Protein AF-A0A9J5XG45-F1 (afdb_monomer_lite)

Secondary structure (DSSP, 8-state):
---TTTTSSTTHHHHHHHHHHHHHHHHHHHHIIIIIHHHHHHHHHHHHHHTT----PPPPPP---PPPTT---TT-----HHHHHIIIIIIHHHHHHHHHHHHHHHHHHHHHHHHHHHT-

Structure (mmCIF, N/CA/C/O backbone):
data_AF-A0A9J5XG45-F1
#
_entry.id   AF-A0A9J5XG45-F1
#
loop_
_atom_site.group_PD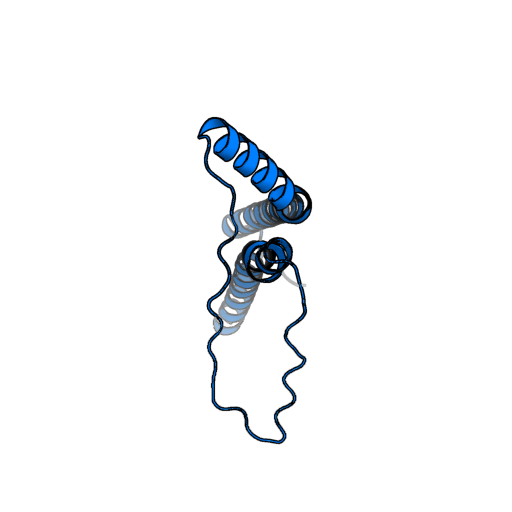B
_atom_site.id
_atom_site.type_symbol
_atom_site.label_atom_id
_atom_site.label_alt_id
_atom_site.label_comp_id
_atom_site.label_asym_id
_atom_site.label_entity_id
_atom_site.label_seq_id
_atom_site.pdbx_PDB_ins_code
_atom_site.Cartn_x
_atom_site.Cartn_y
_atom_site.Cartn_z
_atom_site.occupancy
_atom_site.B_iso_or_equiv
_atom_site.auth_seq_id
_atom_site.auth_comp_id
_atom_site.auth_asym_id
_atom_site.auth_atom_id
_atom_site.pdbx_PDB_model_num
ATOM 1 N N . MET A 1 1 ? 34.060 -21.336 -34.686 1.00 35.09 1 MET A N 1
ATOM 2 C CA . MET A 1 1 ? 34.437 -20.145 -33.897 1.00 35.09 1 MET A CA 1
ATOM 3 C C . MET A 1 1 ? 33.219 -19.247 -33.812 1.00 35.09 1 MET A C 1
ATOM 5 O O . MET A 1 1 ? 32.816 -18.783 -34.871 1.00 35.09 1 MET A O 1
ATOM 9 N N . PRO A 1 2 ? 32.569 -19.058 -32.653 1.00 40.59 2 PRO A N 1
ATOM 10 C CA . PRO A 1 2 ? 31.400 -18.197 -32.602 1.00 40.59 2 PRO A CA 1
ATOM 11 C C . PRO A 1 2 ? 31.782 -16.789 -32.133 1.00 40.59 2 PRO A C 1
ATOM 13 O O . PRO A 1 2 ? 32.209 -16.571 -31.004 1.00 40.59 2 PRO A O 1
ATOM 16 N N . THR A 1 3 ? 31.676 -15.871 -33.092 1.00 43.12 3 THR A N 1
ATOM 17 C CA . THR A 1 3 ? 31.198 -14.484 -32.994 1.00 43.12 3 THR A CA 1
ATOM 18 C C . THR A 1 3 ? 30.906 -13.949 -31.585 1.00 43.12 3 THR A C 1
ATOM 20 O O . THR A 1 3 ? 29.771 -13.917 -31.120 1.00 43.12 3 THR A O 1
ATOM 23 N N . SER A 1 4 ? 31.933 -13.375 -30.962 1.00 43.88 4 SER A N 1
ATOM 24 C CA . SER A 1 4 ? 31.854 -12.527 -29.765 1.00 43.88 4 SER A CA 1
ATOM 25 C C . SER A 1 4 ? 31.300 -11.114 -30.038 1.00 43.88 4 SER A C 1
ATOM 27 O O . SER A 1 4 ? 31.418 -10.233 -29.188 1.00 43.88 4 SER A O 1
ATOM 29 N N . CYS A 1 5 ? 30.694 -10.870 -31.207 1.00 44.41 5 CYS A N 1
ATOM 30 C CA . CYS A 1 5 ? 30.419 -9.518 -31.705 1.00 44.41 5 CYS A CA 1
ATOM 31 C C . CYS A 1 5 ? 28.993 -8.991 -31.510 1.00 44.41 5 CYS A C 1
ATOM 33 O O . CYS A 1 5 ? 28.742 -7.827 -31.819 1.00 44.41 5 CYS A O 1
ATOM 35 N N . LEU A 1 6 ? 28.056 -9.782 -30.977 1.00 46.75 6 LEU A N 1
ATOM 36 C CA . LEU A 1 6 ? 26.636 -9.395 -30.979 1.00 46.75 6 LEU A CA 1
ATOM 37 C C . LEU A 1 6 ? 26.304 -8.204 -30.052 1.00 46.75 6 LEU A C 1
ATOM 39 O O . LEU A 1 6 ? 25.276 -7.556 -30.225 1.00 46.75 6 LEU A O 1
ATOM 43 N N . TRP A 1 7 ? 27.205 -7.845 -29.132 1.00 48.75 7 TRP A N 1
ATOM 44 C CA . TRP A 1 7 ? 26.975 -6.794 -28.132 1.00 48.75 7 TRP A CA 1
ATOM 45 C C . TRP A 1 7 ? 27.956 -5.608 -28.186 1.00 48.75 7 TRP A C 1
ATOM 47 O O . TRP A 1 7 ? 27.875 -4.721 -27.341 1.00 48.75 7 TRP A O 1
ATOM 57 N N . GLN A 1 8 ? 28.846 -5.520 -29.185 1.00 47.62 8 GLN A N 1
ATOM 58 C CA . GLN A 1 8 ? 29.753 -4.360 -29.329 1.00 47.62 8 GLN A CA 1
ATOM 59 C C . GLN A 1 8 ? 29.116 -3.132 -30.014 1.00 47.62 8 GLN A C 1
ATOM 61 O O . GLN A 1 8 ? 29.755 -2.089 -30.136 1.00 47.62 8 GLN A O 1
ATOM 66 N N . GLY A 1 9 ? 27.854 -3.215 -30.446 1.00 60.16 9 GLY A N 1
ATOM 67 C CA . GLY A 1 9 ? 27.130 -2.083 -31.030 1.00 60.16 9 GLY A CA 1
ATOM 68 C C . GLY A 1 9 ? 26.522 -1.124 -29.989 1.00 60.16 9 GLY A C 1
ATOM 69 O O . GLY A 1 9 ? 26.356 -1.482 -28.821 1.00 60.16 9 GLY A O 1
ATOM 70 N N . PRO A 1 10 ? 26.060 0.074 -30.400 1.00 57.28 10 PRO A N 1
ATOM 71 C CA . PRO A 1 10 ? 25.397 1.049 -29.520 1.00 57.28 10 PRO A CA 1
ATOM 72 C C . PRO A 1 10 ? 24.102 0.536 -28.859 1.00 57.28 10 PRO A C 1
ATOM 74 O O . PRO A 1 10 ? 23.547 1.202 -27.986 1.00 57.28 10 PRO A O 1
ATOM 77 N N . GLN A 1 11 ? 23.587 -0.626 -29.273 1.00 54.75 11 GLN A N 1
ATOM 78 C CA . GLN A 1 11 ? 22.497 -1.330 -28.592 1.00 54.75 11 GLN A CA 1
ATOM 79 C C . GLN A 1 11 ? 23.000 -2.191 -27.420 1.00 54.75 11 GLN A C 1
ATOM 81 O O . GLN A 1 11 ? 22.387 -2.154 -26.362 1.00 54.75 11 GLN A O 1
ATOM 86 N N . GLY A 1 12 ? 24.156 -2.858 -27.530 1.00 59.09 12 GLY A N 1
ATOM 87 C CA . GLY A 1 12 ? 24.740 -3.624 -26.420 1.00 59.09 12 GLY A CA 1
ATOM 88 C C . GLY A 1 12 ? 25.272 -2.745 -25.290 1.00 59.09 12 GLY A C 1
ATOM 89 O O . GLY A 1 12 ? 25.040 -3.040 -24.123 1.00 59.09 12 GLY A O 1
ATOM 90 N N . ALA A 1 13 ? 25.837 -1.579 -25.614 1.00 61.44 13 ALA A N 1
ATOM 91 C CA . ALA A 1 13 ? 26.175 -0.565 -24.609 1.00 61.44 13 ALA A CA 1
ATOM 92 C C . ALA A 1 13 ? 24.936 0.078 -23.946 1.00 61.44 13 ALA A C 1
ATOM 94 O O . ALA A 1 13 ? 25.038 0.625 -22.847 1.00 61.44 13 ALA A O 1
ATOM 95 N N . ARG A 1 14 ? 23.765 0.042 -24.603 1.00 58.22 14 ARG A N 1
ATOM 96 C CA . ARG A 1 14 ? 22.484 0.440 -23.999 1.00 58.22 14 ARG A CA 1
ATOM 97 C C . ARG A 1 14 ? 21.949 -0.662 -23.091 1.00 58.22 14 ARG A C 1
ATOM 99 O O . ARG A 1 14 ? 21.621 -0.353 -21.957 1.00 58.22 14 ARG A O 1
ATOM 106 N N . MET A 1 15 ? 21.954 -1.920 -23.530 1.00 59.78 15 MET A N 1
ATOM 107 C CA . MET A 1 15 ? 21.511 -3.051 -22.707 1.00 59.78 15 MET A CA 1
ATOM 108 C C . MET A 1 15 ? 22.378 -3.248 -21.460 1.00 59.78 15 MET A C 1
ATOM 110 O O . MET A 1 15 ? 21.829 -3.416 -20.383 1.00 59.78 15 MET A O 1
ATOM 114 N N . ALA A 1 16 ? 23.705 -3.106 -21.553 1.00 63.12 16 ALA A N 1
ATOM 115 C CA . ALA A 1 16 ? 24.584 -3.145 -20.379 1.00 63.12 16 ALA A CA 1
ATOM 116 C C . ALA A 1 16 ? 24.280 -2.011 -19.381 1.00 63.12 16 ALA A C 1
ATOM 118 O O . ALA A 1 16 ? 24.285 -2.216 -18.172 1.00 63.12 16 ALA A O 1
ATOM 119 N N . ARG A 1 17 ? 23.958 -0.812 -19.881 1.00 61.25 17 ARG A N 1
ATOM 120 C CA . ARG A 1 17 ? 23.571 0.335 -19.046 1.00 61.25 17 ARG A CA 1
ATOM 121 C C . ARG A 1 17 ? 22.208 0.130 -18.388 1.00 61.25 17 ARG A C 1
ATOM 123 O O . ARG A 1 17 ? 22.009 0.557 -17.259 1.00 61.25 17 ARG A O 1
ATOM 130 N N . VAL A 1 18 ? 21.288 -0.522 -19.093 1.00 64.06 18 VAL A N 1
ATOM 131 C CA . VAL A 1 18 ? 19.969 -0.862 -18.568 1.00 64.06 18 VAL A CA 1
ATOM 132 C C . VAL A 1 18 ? 20.056 -2.018 -17.563 1.00 64.06 18 VAL A C 1
ATOM 134 O O . VAL A 1 18 ? 19.398 -1.941 -16.539 1.00 64.06 18 VAL A O 1
ATOM 137 N N . GLY A 1 19 ? 20.939 -3.000 -17.768 1.00 67.00 19 GLY A N 1
ATOM 138 C CA . GLY A 1 19 ? 21.276 -4.038 -16.784 1.00 67.00 19 GLY A CA 1
ATOM 139 C C . GLY A 1 19 ? 21.704 -3.455 -15.435 1.00 67.00 19 GLY A C 1
ATOM 140 O O . GLY A 1 19 ? 21.108 -3.760 -14.410 1.00 67.00 19 GLY A O 1
ATOM 141 N N . VAL A 1 20 ? 22.657 -2.519 -15.455 1.00 66.56 20 VAL A N 1
ATOM 142 C CA . VAL A 1 20 ? 23.108 -1.800 -14.247 1.00 66.56 20 VAL A CA 1
ATOM 143 C C . VAL A 1 20 ? 21.980 -0.972 -13.610 1.00 66.56 20 VAL A C 1
ATOM 145 O O . VAL A 1 20 ? 21.919 -0.840 -12.391 1.00 66.56 20 VAL A O 1
ATOM 148 N N . MET A 1 21 ? 21.071 -0.422 -14.421 1.00 66.69 21 MET A N 1
ATOM 149 C CA . MET A 1 21 ? 19.915 0.337 -13.931 1.00 66.69 21 MET A CA 1
ATOM 150 C C . MET A 1 21 ? 18.902 -0.571 -13.218 1.00 66.69 21 MET A C 1
ATOM 152 O O . MET A 1 21 ? 18.404 -0.203 -12.162 1.00 66.69 21 MET A O 1
ATOM 156 N N . ILE A 1 22 ? 18.668 -1.782 -13.735 1.00 70.19 22 ILE A N 1
ATOM 157 C CA . ILE A 1 22 ? 17.796 -2.780 -13.098 1.00 70.19 22 ILE A CA 1
ATOM 158 C C . ILE A 1 22 ? 18.363 -3.201 -11.744 1.00 70.19 22 ILE A C 1
ATOM 160 O O . ILE A 1 22 ? 17.614 -3.223 -10.777 1.00 70.19 22 ILE A O 1
ATOM 164 N N . GLU A 1 23 ? 19.663 -3.502 -11.656 1.00 69.12 23 GLU A N 1
ATOM 165 C CA . GLU A 1 23 ? 20.293 -3.923 -10.394 1.00 69.12 23 GLU A CA 1
ATOM 166 C C . GLU A 1 23 ? 20.167 -2.847 -9.304 1.00 69.12 23 GLU A C 1
ATOM 168 O O . GLU A 1 23 ? 19.805 -3.140 -8.159 1.00 69.12 23 GLU A O 1
ATOM 173 N N . HIS A 1 24 ? 20.404 -1.585 -9.673 1.00 74.62 24 HIS A N 1
ATOM 174 C CA . HIS A 1 24 ? 20.236 -0.450 -8.770 1.00 74.62 24 HIS A CA 1
ATOM 175 C C . HIS A 1 24 ? 18.775 -0.286 -8.319 1.00 74.62 24 HIS A C 1
ATOM 177 O O . HIS A 1 24 ? 18.507 -0.119 -7.127 1.00 74.62 24 HIS A O 1
ATOM 183 N N . ASP A 1 25 ? 17.827 -0.384 -9.252 1.00 73.69 25 ASP A N 1
ATOM 184 C CA . ASP A 1 25 ? 16.399 -0.243 -8.963 1.00 73.69 25 ASP A CA 1
ATOM 185 C C . ASP A 1 25 ? 15.873 -1.399 -8.097 1.00 73.69 25 ASP A C 1
ATOM 187 O O . ASP A 1 25 ? 15.059 -1.172 -7.202 1.00 73.69 25 ASP A O 1
ATOM 191 N N . THR A 1 26 ? 16.371 -2.626 -8.283 1.00 79.31 26 THR A N 1
ATOM 192 C CA . THR A 1 26 ? 16.016 -3.764 -7.421 1.00 79.31 26 THR A CA 1
ATOM 193 C C . THR A 1 26 ? 16.501 -3.582 -5.987 1.00 79.31 26 THR A C 1
ATOM 195 O O . THR A 1 26 ? 15.720 -3.773 -5.060 1.00 79.31 26 THR A O 1
ATOM 198 N N . CYS A 1 27 ? 17.735 -3.107 -5.798 1.00 81.94 27 CYS A N 1
ATOM 199 C CA . CYS A 1 27 ? 18.287 -2.826 -4.471 1.00 81.94 27 CYS A CA 1
ATOM 200 C C . CYS A 1 27 ? 17.479 -1.743 -3.734 1.00 81.94 27 CYS A C 1
ATOM 202 O O . CYS A 1 27 ? 17.173 -1.874 -2.548 1.00 81.94 27 CYS A O 1
ATOM 204 N N . PHE A 1 28 ? 17.062 -0.694 -4.453 1.00 84.19 28 PHE A N 1
ATOM 205 C CA . PHE A 1 28 ? 16.188 0.334 -3.893 1.00 84.19 28 PHE A CA 1
ATOM 206 C C . PHE A 1 28 ? 14.827 -0.234 -3.464 1.00 84.19 28 PHE A C 1
ATOM 208 O O . PHE A 1 28 ? 14.340 0.081 -2.379 1.00 84.19 28 PHE A O 1
ATOM 215 N N . MET A 1 29 ? 14.209 -1.082 -4.288 1.00 84.88 29 MET A N 1
ATOM 216 C CA . MET A 1 29 ? 12.916 -1.686 -3.955 1.00 84.88 29 MET A CA 1
ATOM 217 C C . MET A 1 29 ? 13.012 -2.654 -2.769 1.00 84.88 29 MET A C 1
ATOM 219 O O . MET A 1 29 ? 12.084 -2.709 -1.963 1.00 84.88 29 MET A O 1
ATOM 223 N N . ASP A 1 30 ? 14.130 -3.362 -2.604 1.00 86.38 30 ASP A N 1
ATOM 224 C CA . ASP A 1 30 ? 14.368 -4.215 -1.436 1.00 86.38 30 ASP A CA 1
ATOM 225 C C . ASP A 1 30 ? 14.496 -3.392 -0.144 1.00 86.38 30 ASP A C 1
ATOM 227 O O . ASP A 1 30 ? 13.851 -3.715 0.855 1.00 86.38 30 ASP A O 1
ATOM 231 N N . LEU A 1 31 ? 15.193 -2.250 -0.183 1.00 86.94 31 LEU A N 1
ATOM 232 C CA . LEU A 1 31 ? 15.219 -1.300 0.938 1.00 86.94 31 LEU A CA 1
ATOM 233 C C . LEU A 1 31 ? 13.805 -0.797 1.289 1.00 86.94 31 LEU A C 1
ATOM 235 O O . LEU A 1 31 ? 13.430 -0.691 2.461 1.00 86.94 31 LEU A O 1
ATOM 239 N N . VAL A 1 32 ? 12.980 -0.527 0.272 1.00 87.81 32 VAL A N 1
ATOM 240 C CA . VAL A 1 32 ? 11.576 -0.127 0.455 1.00 87.81 32 VAL A CA 1
ATOM 241 C C . VAL A 1 32 ? 10.739 -1.249 1.087 1.00 87.81 32 VAL A C 1
ATOM 243 O O . VAL A 1 32 ? 9.827 -0.952 1.862 1.00 87.81 32 VAL A O 1
ATOM 246 N N . LYS A 1 33 ? 11.036 -2.530 0.831 1.00 87.50 33 LYS A N 1
ATOM 247 C CA . LYS A 1 33 ? 10.351 -3.648 1.506 1.00 87.50 33 LYS A CA 1
ATOM 248 C C . LYS A 1 33 ? 10.685 -3.733 2.989 1.00 87.50 33 LYS A C 1
ATOM 250 O O . LYS A 1 33 ? 9.781 -3.997 3.789 1.00 87.50 33 LYS A O 1
ATOM 255 N N . GLU A 1 34 ? 11.955 -3.550 3.343 1.00 85.62 34 GLU A N 1
ATOM 256 C CA . GLU A 1 34 ? 12.421 -3.695 4.723 1.00 85.62 34 GLU A CA 1
ATOM 257 C C . GLU A 1 34 ? 11.948 -2.534 5.602 1.00 85.62 34 GLU A C 1
ATOM 259 O O . GLU A 1 34 ? 11.299 -2.759 6.626 1.00 85.62 34 GLU A O 1
ATOM 264 N N . GLU A 1 35 ? 12.197 -1.297 5.164 1.00 89.88 35 GLU A N 1
ATOM 265 C CA . GLU A 1 35 ? 12.001 -0.099 5.993 1.00 89.88 35 GLU A CA 1
ATOM 266 C C . GLU A 1 35 ? 10.883 0.823 5.493 1.00 89.88 35 GLU A C 1
ATOM 268 O O . GLU A 1 35 ? 10.358 1.653 6.240 1.00 89.88 35 GLU A O 1
ATOM 273 N N . GLY A 1 36 ? 10.476 0.698 4.228 1.00 89.62 36 GLY A N 1
ATOM 274 C CA . GLY A 1 36 ? 9.529 1.630 3.614 1.00 89.62 36 GLY A CA 1
ATOM 275 C C . GLY A 1 36 ? 8.168 1.632 4.307 1.00 89.62 36 GLY A C 1
ATOM 276 O O . GLY A 1 36 ? 7.593 2.697 4.538 1.00 89.62 36 GLY A O 1
ATOM 277 N N . PHE A 1 37 ? 7.668 0.463 4.715 1.00 89.50 37 PHE A N 1
ATOM 278 C CA . PHE A 1 37 ? 6.389 0.372 5.424 1.00 89.50 37 PHE A CA 1
ATOM 279 C C . PHE A 1 37 ? 6.445 1.012 6.818 1.00 89.50 37 PHE A C 1
ATOM 281 O O . PHE A 1 37 ? 5.543 1.751 7.205 1.00 89.50 37 PHE A O 1
ATOM 288 N N . THR A 1 38 ? 7.510 0.763 7.582 1.00 91.31 38 THR A N 1
ATOM 289 C CA . THR A 1 38 ? 7.649 1.311 8.938 1.00 91.31 38 THR A CA 1
ATOM 290 C C . THR A 1 38 ? 7.849 2.819 8.908 1.00 91.31 38 THR A C 1
ATOM 292 O O . THR A 1 38 ? 7.197 3.532 9.669 1.00 91.31 38 THR A O 1
ATOM 295 N N . ASN A 1 39 ? 8.674 3.315 7.985 1.00 92.38 39 ASN A N 1
ATOM 296 C CA . ASN A 1 39 ? 8.956 4.742 7.852 1.00 92.38 39 ASN A CA 1
ATOM 297 C C . ASN A 1 39 ? 7.705 5.513 7.419 1.00 92.38 39 ASN A C 1
ATOM 299 O O . ASN A 1 39 ? 7.353 6.517 8.036 1.00 92.38 39 ASN A O 1
ATOM 303 N N . THR A 1 40 ? 6.968 5.003 6.427 1.00 89.88 40 THR A N 1
ATOM 304 C CA . THR A 1 40 ? 5.704 5.622 5.994 1.00 89.88 40 THR A CA 1
ATOM 305 C C . THR A 1 40 ? 4.643 5.612 7.093 1.00 89.88 40 THR A C 1
ATOM 307 O O . THR A 1 40 ? 3.932 6.603 7.252 1.00 89.88 40 THR A O 1
ATOM 310 N N . MET A 1 41 ? 4.564 4.548 7.899 1.00 90.88 41 MET A N 1
ATOM 311 C CA . MET A 1 41 ? 3.668 4.500 9.058 1.00 90.88 41 MET A CA 1
ATOM 312 C C . MET A 1 41 ? 4.035 5.520 10.139 1.00 90.88 41 MET A C 1
ATOM 314 O O . MET A 1 41 ? 3.135 6.107 10.739 1.00 90.88 41 MET A O 1
ATOM 318 N N . ILE A 1 42 ? 5.326 5.746 10.398 1.00 93.31 42 ILE A N 1
ATOM 319 C CA . ILE A 1 42 ? 5.787 6.777 11.339 1.00 93.31 42 ILE A CA 1
ATOM 320 C C . ILE A 1 42 ? 5.392 8.164 10.824 1.00 93.31 42 ILE A C 1
ATOM 322 O O . ILE A 1 42 ? 4.705 8.895 11.534 1.00 93.31 42 ILE A O 1
ATOM 326 N N . SER A 1 43 ? 5.707 8.482 9.567 1.00 93.06 43 SER A N 1
ATOM 327 C CA . SER A 1 43 ? 5.347 9.775 8.972 1.00 93.06 43 SER A CA 1
ATOM 328 C C . SER A 1 43 ? 3.833 10.005 8.933 1.00 93.06 43 SER A C 1
ATOM 330 O O . SER A 1 43 ? 3.358 11.101 9.217 1.00 93.06 43 SER A O 1
ATOM 332 N N . ALA A 1 44 ? 3.040 8.971 8.637 1.00 90.38 44 ALA A N 1
ATOM 333 C CA . ALA A 1 44 ? 1.582 9.072 8.664 1.00 90.38 44 ALA A CA 1
ATOM 334 C C . ALA A 1 44 ? 1.048 9.367 10.075 1.00 90.38 44 ALA A C 1
ATOM 336 O O . ALA A 1 44 ? 0.111 10.153 10.221 1.00 90.38 44 ALA A O 1
ATOM 337 N N . LYS A 1 45 ? 1.647 8.768 11.115 1.00 92.31 45 LYS A N 1
ATOM 338 C CA . LYS A 1 45 ? 1.310 9.060 12.517 1.00 92.31 45 LYS A CA 1
ATOM 339 C C . LYS A 1 45 ? 1.650 10.503 12.878 1.00 92.31 45 LYS A C 1
ATOM 341 O O . LYS A 1 45 ? 0.817 11.166 13.483 1.00 92.31 45 LYS A O 1
ATOM 346 N N . GLU A 1 46 ? 2.820 10.997 12.486 1.00 95.19 46 GLU A N 1
ATOM 347 C CA . GLU A 1 46 ? 3.240 12.384 12.734 1.00 95.19 46 GLU A CA 1
ATOM 348 C C . GLU A 1 46 ? 2.273 13.390 12.101 1.00 95.19 46 GLU A C 1
ATOM 350 O O . GLU A 1 46 ? 1.774 14.280 12.787 1.00 95.19 46 GLU A O 1
ATOM 355 N N . ILE A 1 47 ? 1.920 13.186 10.829 1.00 94.12 47 ILE A N 1
ATOM 356 C CA . ILE A 1 47 ? 0.971 14.041 10.104 1.00 94.12 47 ILE A CA 1
ATOM 357 C C . ILE A 1 47 ? -0.431 13.978 10.734 1.00 94.12 47 ILE A C 1
ATOM 359 O O . ILE A 1 47 ? -1.111 14.996 10.859 1.00 94.12 47 ILE A O 1
ATOM 363 N N . ALA A 1 48 ? -0.894 12.793 11.144 1.00 93.31 48 ALA A N 1
ATOM 364 C CA . ALA A 1 48 ? -2.196 12.639 11.794 1.00 93.31 48 ALA A CA 1
ATOM 365 C C . ALA A 1 48 ? -2.250 13.364 13.148 1.00 93.31 48 ALA A C 1
ATOM 367 O O . ALA A 1 48 ? -3.248 14.020 13.453 1.00 93.31 48 ALA A O 1
ATOM 368 N N . LEU A 1 49 ? -1.166 13.289 13.927 1.00 94.31 49 LEU A N 1
ATOM 369 C CA . LEU A 1 49 ? -1.017 14.020 15.183 1.00 94.31 49 LEU A CA 1
ATOM 370 C C . LEU A 1 49 ? -1.003 15.535 14.952 1.00 94.31 49 LEU A C 1
ATOM 372 O O . LEU A 1 49 ? -1.709 16.253 15.655 1.00 94.31 49 LEU A O 1
ATOM 376 N N . GLU A 1 50 ? -0.271 16.018 13.945 1.00 95.94 50 GLU A N 1
ATOM 377 C CA . GLU A 1 50 ? -0.250 17.438 13.567 1.00 95.94 50 GLU A CA 1
ATOM 378 C C . GLU A 1 50 ? -1.647 17.943 13.178 1.00 95.94 50 GLU A C 1
ATOM 380 O O . GLU A 1 50 ? -2.078 19.016 13.603 1.00 95.94 50 GLU A O 1
ATOM 385 N N . MET A 1 51 ? -2.397 17.138 12.421 1.00 95.38 51 MET A N 1
ATOM 386 C CA . MET A 1 51 ? -3.751 17.480 11.987 1.00 95.38 51 MET A CA 1
ATOM 387 C C . MET A 1 51 ? -4.839 17.212 13.042 1.00 95.38 51 MET A C 1
ATOM 389 O O . MET A 1 51 ? -6.001 17.531 12.793 1.00 95.38 51 MET A O 1
ATOM 393 N N . ASN A 1 52 ? -4.501 16.647 14.208 1.00 92.25 52 ASN A N 1
ATOM 394 C CA . ASN A 1 52 ? -5.459 16.153 15.208 1.00 92.25 52 ASN A CA 1
ATOM 395 C C . ASN A 1 52 ? -6.531 15.213 14.612 1.00 92.25 52 ASN A C 1
ATOM 397 O O . ASN A 1 52 ? -7.707 15.274 14.975 1.00 92.25 52 ASN A O 1
ATOM 401 N N . ILE A 1 53 ?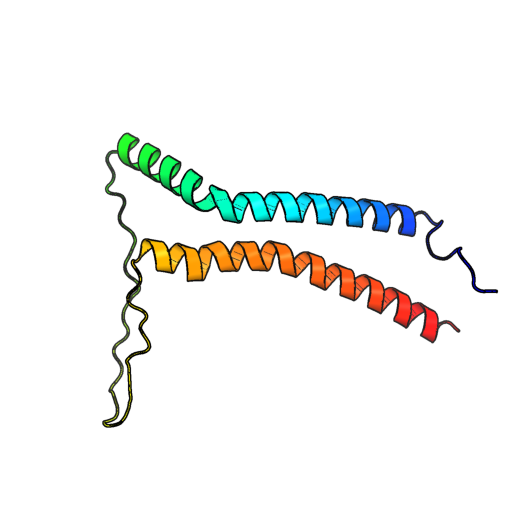 -6.132 14.349 13.675 1.00 92.62 53 ILE A N 1
ATOM 402 C CA . ILE A 1 53 ? -7.005 13.355 13.038 1.00 92.62 53 ILE A CA 1
ATOM 403 C C . ILE A 1 53 ? -6.695 11.972 13.615 1.00 92.62 53 ILE A C 1
ATOM 405 O O . ILE A 1 53 ? -5.537 11.587 13.762 1.00 92.62 53 ILE A O 1
ATOM 409 N N . GLU A 1 54 ? -7.733 11.184 13.900 1.00 87.06 54 GLU A N 1
ATOM 410 C CA . GLU A 1 54 ? -7.565 9.790 14.315 1.00 87.06 54 GLU A CA 1
ATOM 411 C C . GLU A 1 54 ? -7.066 8.914 13.154 1.00 87.06 54 GLU A C 1
ATOM 413 O O . GLU A 1 54 ? -7.698 8.809 12.098 1.00 87.06 54 GLU A O 1
ATOM 418 N N . LEU A 1 55 ? -5.936 8.232 13.363 1.00 82.50 55 LEU A N 1
ATOM 419 C CA . LEU A 1 55 ? -5.372 7.286 12.403 1.00 82.50 55 LEU A CA 1
ATOM 420 C C . LEU A 1 55 ? -6.100 5.936 12.503 1.00 82.50 55 LEU A C 1
ATOM 422 O O . LEU A 1 55 ? -5.733 5.077 13.303 1.00 82.50 55 LEU A O 1
ATOM 426 N N . ILE A 1 56 ? -7.140 5.742 11.689 1.00 83.94 56 ILE A N 1
ATOM 427 C CA . ILE A 1 56 ? -7.923 4.499 11.667 1.00 83.94 56 ILE A CA 1
ATOM 428 C C . ILE A 1 56 ? -7.776 3.799 10.318 1.00 83.94 56 ILE A C 1
ATOM 430 O O . ILE A 1 56 ? -8.153 4.323 9.266 1.00 83.94 56 ILE A O 1
ATOM 434 N N . PHE A 1 57 ? -7.313 2.551 10.357 1.00 82.06 57 PHE A N 1
ATOM 435 C CA . PHE A 1 57 ? -7.367 1.664 9.205 1.00 82.06 57 PHE A CA 1
ATOM 436 C C . PHE A 1 57 ? -8.814 1.225 8.928 1.00 82.06 57 PHE A C 1
ATOM 438 O O . PHE A 1 57 ? -9.491 0.638 9.777 1.00 82.06 57 PHE A O 1
ATOM 445 N N . ARG A 1 58 ? -9.310 1.497 7.715 1.00 79.38 58 ARG A N 1
ATOM 446 C CA . ARG A 1 58 ? -10.689 1.162 7.332 1.00 79.38 58 ARG A CA 1
ATOM 447 C C . ARG A 1 58 ? -10.870 -0.343 7.198 1.00 79.38 58 ARG A C 1
ATOM 449 O O . ARG A 1 58 ? -10.277 -0.962 6.320 1.00 79.38 58 ARG A O 1
ATOM 456 N N . LYS A 1 59 ? -11.767 -0.918 8.003 1.00 77.31 59 LYS A N 1
ATOM 457 C CA . LYS A 1 59 ? -12.092 -2.344 7.917 1.00 77.31 59 LYS A CA 1
ATOM 458 C C . LYS A 1 59 ? -12.662 -2.697 6.542 1.00 77.31 59 LYS A C 1
ATOM 460 O O . LYS A 1 59 ? -13.587 -2.041 6.057 1.00 77.31 59 LYS A O 1
ATOM 465 N N . LYS A 1 60 ? -12.124 -3.752 5.921 1.00 74.31 60 LYS A N 1
ATOM 466 C CA . LYS A 1 60 ? -12.648 -4.287 4.659 1.00 74.31 60 LYS A CA 1
ATOM 467 C C . LYS A 1 60 ? -14.112 -4.694 4.856 1.00 74.31 60 LYS A C 1
ATOM 469 O O . LYS A 1 60 ? -14.477 -5.258 5.890 1.00 74.31 60 LYS A O 1
ATOM 474 N N . ARG A 1 61 ? -14.966 -4.394 3.875 1.00 75.06 61 ARG A N 1
ATOM 475 C CA . ARG A 1 61 ? -16.383 -4.774 3.924 1.00 75.06 61 ARG A CA 1
ATOM 476 C C . ARG A 1 61 ? -16.498 -6.298 3.899 1.00 75.06 61 ARG A C 1
ATOM 478 O O . ARG A 1 61 ? -16.131 -6.918 2.905 1.00 75.06 61 ARG A O 1
ATOM 485 N N . VAL A 1 62 ? -17.052 -6.880 4.961 1.00 74.19 62 VAL A N 1
ATOM 486 C CA . VAL A 1 62 ? -17.385 -8.309 5.006 1.00 74.19 62 VAL A CA 1
ATOM 487 C C . VAL A 1 62 ? -18.668 -8.526 4.206 1.00 74.19 62 VAL A C 1
ATOM 489 O O . VAL A 1 62 ? -19.702 -7.917 4.492 1.00 74.19 62 VAL A O 1
ATOM 492 N N . ILE A 1 63 ? -18.594 -9.351 3.162 1.00 79.06 63 ILE A N 1
ATOM 493 C CA . ILE A 1 63 ? -19.750 -9.722 2.343 1.00 79.06 63 ILE A CA 1
ATOM 494 C C . ILE A 1 63 ? -20.265 -11.062 2.855 1.00 79.06 63 ILE A C 1
ATOM 496 O O . ILE A 1 63 ? -19.649 -12.098 2.628 1.00 79.06 63 ILE A O 1
ATOM 500 N N . TYR A 1 64 ? -21.419 -11.048 3.515 1.00 73.88 64 TYR A N 1
ATOM 501 C CA . TYR A 1 64 ? -22.078 -12.277 3.940 1.00 73.88 64 TYR A CA 1
ATOM 502 C C . TYR A 1 64 ? -22.832 -12.901 2.760 1.00 73.88 64 TYR A C 1
ATOM 504 O O . TYR A 1 64 ? -23.705 -12.270 2.162 1.00 73.88 64 TYR A O 1
ATOM 512 N N . ARG A 1 65 ? -22.492 -14.147 2.421 1.00 78.56 65 ARG A N 1
ATOM 513 C CA . ARG A 1 65 ? -23.238 -15.001 1.484 1.00 78.56 65 ARG A CA 1
ATOM 514 C C . ARG A 1 65 ? -23.897 -16.143 2.262 1.00 78.56 65 ARG A C 1
ATOM 516 O O . ARG A 1 65 ? -23.442 -16.488 3.350 1.00 78.56 65 ARG A O 1
ATOM 523 N N . LYS A 1 66 ? -24.987 -16.713 1.731 1.00 80.00 66 LYS A N 1
ATOM 524 C CA . LYS A 1 66 ? -25.612 -17.911 2.320 1.00 80.00 66 LYS A CA 1
ATOM 525 C C . LYS A 1 66 ? -24.591 -19.054 2.314 1.00 80.00 66 LYS A C 1
ATOM 527 O O . LYS A 1 66 ? -24.191 -19.474 1.233 1.00 80.00 66 LYS A O 1
ATOM 532 N N . LYS A 1 67 ? -24.209 -19.531 3.502 1.00 75.81 67 LYS A N 1
ATOM 533 C CA . LYS A 1 67 ? -23.335 -20.697 3.683 1.00 75.81 67 LYS A CA 1
ATOM 534 C C . LYS A 1 67 ? -24.096 -21.987 3.396 1.00 75.81 67 LYS A C 1
ATOM 536 O O . LYS A 1 67 ? -25.256 -22.115 3.798 1.00 75.81 67 LYS A O 1
ATOM 541 N N . GLN A 1 68 ? -23.440 -22.928 2.726 1.00 81.62 68 GLN A N 1
ATOM 542 C CA . GLN A 1 68 ? -23.905 -24.316 2.651 1.00 81.62 68 GLN A CA 1
ATOM 543 C C . GLN A 1 68 ? -23.410 -25.093 3.880 1.00 81.62 68 GLN A C 1
ATOM 545 O O . GLN A 1 68 ? -22.420 -24.709 4.498 1.00 81.62 68 GLN A O 1
ATOM 550 N N . PHE A 1 69 ? -24.119 -26.158 4.264 1.00 76.69 69 PHE A N 1
ATOM 551 C CA . PHE A 1 69 ? -23.914 -26.861 5.543 1.00 76.69 69 PHE A CA 1
ATOM 552 C C . PHE A 1 69 ? -22.492 -27.418 5.735 1.00 76.69 69 PHE A C 1
ATOM 554 O O . PHE A 1 69 ? -22.024 -27.498 6.864 1.00 76.69 69 PHE A O 1
ATOM 561 N N . ASP A 1 70 ? -21.804 -27.747 4.642 1.00 80.69 70 ASP A N 1
ATOM 562 C CA . ASP A 1 70 ? -20.478 -28.382 4.650 1.00 80.69 70 ASP A CA 1
ATOM 563 C C . ASP A 1 70 ? -19.339 -27.413 4.268 1.00 80.69 70 ASP A C 1
ATOM 565 O O . ASP A 1 70 ? -18.212 -27.812 3.976 1.00 80.69 70 ASP A O 1
ATOM 569 N N . GLU A 1 71 ? -19.627 -26.109 4.205 1.00 78.25 71 GLU A N 1
ATOM 570 C CA . GLU A 1 71 ? -18.649 -25.108 3.787 1.00 78.25 71 GLU A CA 1
ATOM 571 C C . GLU A 1 71 ? -17.728 -24.741 4.962 1.00 78.25 71 GLU A C 1
ATOM 573 O O . GLU A 1 71 ? -18.102 -23.993 5.871 1.00 78.25 71 GLU A O 1
ATOM 578 N N . ASN A 1 72 ? -16.506 -25.282 4.946 1.00 70.19 72 ASN A N 1
ATOM 579 C CA . ASN A 1 72 ? -15.483 -24.979 5.942 1.00 70.19 72 ASN A CA 1
ATOM 580 C C . ASN A 1 72 ? -14.871 -23.592 5.655 1.00 70.19 72 ASN A C 1
ATOM 582 O O . ASN A 1 72 ? -14.244 -23.380 4.619 1.00 70.19 72 ASN A O 1
ATOM 586 N N . VAL A 1 73 ? -15.111 -22.625 6.547 1.00 63.28 73 VAL A N 1
ATOM 587 C CA . VAL A 1 73 ? -14.856 -21.180 6.317 1.00 63.28 73 VAL A CA 1
ATOM 588 C C . VAL A 1 73 ? -13.561 -20.697 6.988 1.00 63.28 73 VAL A C 1
ATOM 590 O O . VAL A 1 73 ? -13.235 -19.515 6.942 1.00 63.28 73 VAL A O 1
ATOM 593 N N . ASP A 1 74 ? -12.780 -21.599 7.573 1.00 58.78 74 ASP A N 1
ATOM 594 C CA . ASP A 1 74 ? -11.694 -21.255 8.501 1.00 58.78 74 ASP A CA 1
ATOM 595 C C . ASP A 1 74 ? -10.376 -20.796 7.839 1.00 58.78 74 ASP A C 1
ATOM 597 O O . ASP A 1 74 ? -9.286 -20.980 8.371 1.00 58.78 74 ASP A O 1
ATOM 601 N N . ASN A 1 75 ? -10.467 -20.153 6.672 1.00 55.88 75 ASN A N 1
ATOM 602 C CA . ASN A 1 75 ? -9.315 -19.596 5.954 1.00 55.88 75 ASN A CA 1
ATOM 603 C C . ASN A 1 75 ? -9.205 -18.067 6.087 1.00 55.88 75 ASN A C 1
ATOM 605 O O . ASN A 1 75 ? -8.369 -17.453 5.421 1.00 55.88 75 ASN A O 1
ATOM 609 N N . GLU A 1 76 ? -10.038 -17.417 6.906 1.00 59.34 76 GLU A N 1
ATOM 610 C CA . GLU A 1 76 ? -9.803 -16.019 7.279 1.00 59.34 76 GLU A CA 1
ATOM 611 C C . GLU A 1 76 ? -8.673 -15.981 8.303 1.00 59.34 76 GLU A C 1
ATOM 613 O O . GLU A 1 76 ? -8.877 -16.072 9.509 1.00 59.34 76 GLU A O 1
ATOM 618 N N . ILE A 1 77 ? -7.448 -15.871 7.796 1.00 59.25 77 ILE A N 1
ATOM 619 C CA . ILE A 1 77 ? -6.265 -15.682 8.622 1.00 59.25 77 ILE A CA 1
ATOM 620 C C . ILE A 1 77 ? -6.491 -14.418 9.460 1.00 59.25 77 ILE A C 1
ATOM 622 O O . ILE A 1 77 ? -6.582 -13.317 8.915 1.00 59.25 77 ILE A O 1
ATOM 626 N N . THR A 1 78 ? -6.596 -14.583 10.778 1.00 67.50 78 THR A N 1
ATOM 627 C CA . THR A 1 78 ? -6.866 -13.535 11.772 1.00 67.50 78 THR A CA 1
ATOM 628 C C . THR A 1 78 ? -5.661 -12.597 11.923 1.00 67.50 78 THR A C 1
ATOM 630 O O . THR A 1 78 ? -5.009 -12.547 12.959 1.00 67.50 78 THR A O 1
ATOM 633 N N . ARG A 1 79 ? -5.305 -11.873 10.861 1.00 72.94 79 ARG A N 1
ATOM 634 C CA . ARG A 1 79 ? -4.274 -10.826 10.879 1.00 72.94 79 ARG A CA 1
ATOM 635 C C . ARG A 1 79 ? -4.876 -9.503 11.321 1.00 72.94 79 ARG A C 1
ATOM 637 O O . ARG A 1 79 ? -6.054 -9.228 11.076 1.00 72.94 79 ARG A O 1
ATOM 644 N N . SER A 1 80 ? -4.055 -8.658 11.941 1.00 84.94 80 SER A N 1
ATOM 645 C CA . SER A 1 80 ? -4.445 -7.271 12.188 1.00 84.94 80 SER A CA 1
ATOM 646 C C . SER A 1 80 ? -4.698 -6.537 10.863 1.00 84.94 80 SER A C 1
ATOM 648 O O . SER A 1 80 ? -4.219 -6.937 9.794 1.00 84.94 80 SER A O 1
ATOM 650 N N . LEU A 1 81 ? -5.470 -5.445 10.901 1.00 83.38 81 LEU A N 1
ATOM 651 C CA . LEU A 1 81 ? -5.780 -4.726 9.664 1.00 83.38 81 LEU A CA 1
ATOM 652 C C . LEU A 1 81 ? -4.536 -4.086 9.032 1.00 83.38 81 LEU A C 1
ATOM 654 O O . LEU A 1 81 ? -4.428 -4.006 7.814 1.00 83.38 81 LEU A O 1
ATOM 658 N N . GLU A 1 82 ? -3.587 -3.687 9.873 1.00 86.06 82 GLU A N 1
ATOM 659 C CA . GLU A 1 82 ? -2.290 -3.162 9.461 1.00 86.06 82 GLU A CA 1
ATOM 660 C C . GLU A 1 82 ? -1.440 -4.242 8.776 1.00 86.06 82 GLU A C 1
ATOM 662 O O . GLU A 1 82 ? -0.933 -4.020 7.679 1.00 86.06 82 GLU A O 1
ATOM 667 N N . GLU A 1 83 ? -1.345 -5.440 9.360 1.00 87.56 83 GLU A N 1
ATOM 668 C CA . GLU A 1 83 ? -0.591 -6.550 8.762 1.00 87.56 83 GLU A CA 1
ATOM 669 C C . GLU A 1 83 ? -1.224 -7.053 7.466 1.00 87.56 83 GLU A C 1
ATOM 671 O O . GLU A 1 83 ? -0.508 -7.338 6.510 1.00 87.56 83 GLU A O 1
ATOM 676 N N . SER A 1 84 ? -2.556 -7.143 7.403 1.00 86.69 84 SER A N 1
ATOM 677 C CA . SER A 1 84 ? -3.241 -7.507 6.155 1.00 86.69 84 SER A CA 1
ATOM 678 C C . SER A 1 84 ? -2.999 -6.470 5.058 1.00 86.69 84 SER A C 1
ATOM 680 O O . SER A 1 84 ? -2.683 -6.843 3.936 1.00 86.69 84 SER A O 1
ATOM 682 N N . PHE A 1 85 ? -3.033 -5.170 5.369 1.00 86.06 85 PHE A N 1
ATOM 683 C CA . PHE A 1 85 ? -2.673 -4.133 4.400 1.00 86.06 85 PHE A CA 1
ATOM 684 C C . PHE A 1 85 ? -1.202 -4.2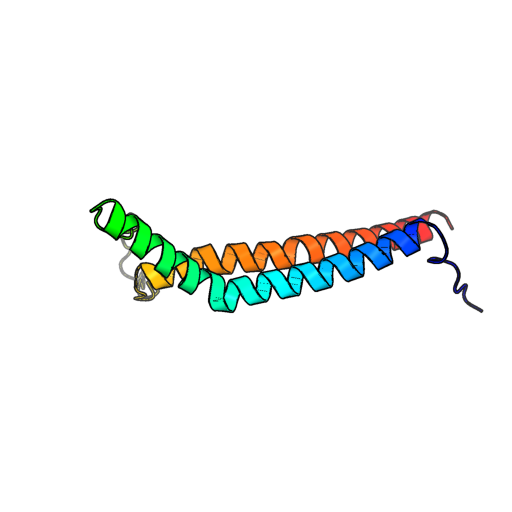33 3.960 1.00 86.06 85 PHE A C 1
ATOM 686 O O . PHE A 1 85 ? -0.902 -4.130 2.767 1.00 86.06 85 PHE A O 1
ATOM 693 N N . ARG A 1 86 ? -0.284 -4.485 4.901 1.00 89.94 86 ARG A N 1
ATOM 694 C CA . ARG A 1 86 ? 1.140 -4.664 4.600 1.00 89.94 86 ARG A CA 1
ATOM 695 C C . ARG A 1 86 ? 1.371 -5.832 3.641 1.00 89.94 86 ARG A C 1
ATOM 697 O O . ARG A 1 86 ? 2.084 -5.678 2.656 1.00 89.94 86 ARG A O 1
ATOM 704 N N . VAL A 1 87 ? 0.784 -6.989 3.928 1.00 88.62 87 VAL A N 1
ATOM 705 C CA . VAL A 1 87 ? 1.032 -8.215 3.159 1.00 88.62 87 VAL A CA 1
ATOM 706 C C . VAL A 1 87 ? 0.252 -8.220 1.847 1.00 88.62 87 VAL A C 1
ATOM 708 O O . VAL A 1 87 ? 0.842 -8.426 0.790 1.00 88.62 87 VAL A O 1
ATOM 711 N N . ASP A 1 88 ? -1.051 -7.949 1.894 1.00 88.75 88 ASP A N 1
ATOM 712 C CA . ASP A 1 88 ? -1.937 -8.138 0.741 1.00 88.75 88 ASP A CA 1
ATOM 713 C C . ASP A 1 88 ? -1.798 -7.024 -0.305 1.00 88.75 88 ASP A C 1
ATOM 715 O O . ASP A 1 88 ? -2.128 -7.230 -1.473 1.00 88.75 88 ASP A O 1
ATOM 719 N N . TYR A 1 89 ? -1.341 -5.836 0.103 1.00 88.56 89 TYR A N 1
ATOM 720 C CA . TYR A 1 89 ? -1.209 -4.681 -0.786 1.00 88.56 89 TYR A CA 1
ATOM 721 C C . TYR A 1 89 ? 0.228 -4.196 -0.905 1.00 88.56 89 TYR A C 1
ATOM 723 O O . TYR A 1 89 ? 0.760 -4.178 -2.011 1.00 88.56 89 TYR A O 1
ATOM 731 N N . PHE A 1 90 ? 0.852 -3.777 0.199 1.00 90.88 90 PHE A N 1
ATOM 732 C CA . PHE A 1 90 ? 2.151 -3.103 0.125 1.00 90.88 90 PHE A CA 1
ATOM 733 C C . PHE A 1 90 ? 3.233 -4.017 -0.457 1.00 90.88 90 PHE A C 1
ATOM 735 O O . PHE A 1 90 ? 3.819 -3.681 -1.484 1.00 90.88 90 PHE A O 1
ATOM 742 N N . LEU A 1 91 ? 3.448 -5.193 0.142 1.00 91.69 91 LEU A N 1
ATOM 743 C CA . LEU A 1 91 ? 4.445 -6.149 -0.344 1.00 91.69 91 LEU A CA 1
ATOM 744 C C . LEU A 1 91 ? 4.143 -6.594 -1.773 1.00 91.69 91 LEU A C 1
ATOM 746 O O . LEU A 1 91 ? 5.036 -6.553 -2.611 1.00 91.69 91 LEU A O 1
ATOM 750 N N . TYR A 1 92 ? 2.877 -6.895 -2.076 1.00 91.88 92 TYR A N 1
ATOM 751 C CA . TYR A 1 92 ? 2.462 -7.260 -3.428 1.00 91.88 92 TYR A CA 1
ATOM 752 C C . TYR A 1 92 ? 2.850 -6.201 -4.470 1.00 91.88 92 TYR A C 1
ATOM 754 O O . TYR A 1 92 ? 3.377 -6.539 -5.525 1.00 91.88 92 TYR A O 1
ATOM 762 N N . ILE A 1 93 ? 2.628 -4.913 -4.194 1.00 91.12 93 ILE A N 1
ATOM 763 C CA . ILE A 1 93 ? 2.980 -3.837 -5.131 1.00 91.12 93 ILE A CA 1
ATOM 764 C C . ILE A 1 93 ? 4.497 -3.753 -5.326 1.00 91.12 93 ILE A C 1
ATOM 766 O O . ILE A 1 93 ? 4.951 -3.613 -6.462 1.00 91.12 93 ILE A O 1
ATOM 770 N N . VAL A 1 94 ? 5.279 -3.852 -4.248 1.00 91.12 94 VAL A N 1
ATOM 771 C CA . VAL A 1 94 ? 6.745 -3.766 -4.338 1.00 91.12 94 VAL A CA 1
ATOM 772 C C . VAL A 1 94 ? 7.326 -4.993 -5.049 1.00 91.12 94 VAL A C 1
ATOM 774 O O . VAL A 1 94 ? 8.191 -4.852 -5.911 1.00 91.12 94 VAL A O 1
ATOM 777 N N . ASP A 1 95 ? 6.793 -6.184 -4.776 1.00 90.62 95 ASP A N 1
ATOM 778 C CA . ASP A 1 95 ? 7.133 -7.415 -5.494 1.00 90.62 95 ASP A CA 1
ATOM 779 C C . ASP A 1 95 ? 6.853 -7.282 -6.993 1.00 90.62 95 ASP A C 1
ATOM 781 O O . ASP A 1 95 ? 7.697 -7.620 -7.821 1.00 90.62 95 ASP A O 1
ATOM 785 N N . GLN A 1 96 ? 5.696 -6.727 -7.361 1.00 89.75 96 GLN A N 1
ATOM 786 C CA . GLN A 1 96 ? 5.356 -6.491 -8.764 1.00 89.75 96 GLN A CA 1
ATOM 787 C C . GLN A 1 96 ? 6.252 -5.435 -9.417 1.00 89.75 96 GLN A C 1
ATOM 789 O O . GLN A 1 96 ? 6.590 -5.568 -10.594 1.00 89.75 96 GLN A O 1
ATOM 794 N N . ALA A 1 97 ? 6.662 -4.401 -8.680 1.00 87.94 97 ALA A N 1
ATOM 795 C CA . ALA A 1 97 ? 7.577 -3.378 -9.180 1.00 87.94 97 ALA A CA 1
ATOM 796 C C . ALA A 1 97 ? 8.974 -3.941 -9.491 1.00 87.94 97 ALA A C 1
ATOM 798 O O . ALA A 1 97 ? 9.616 -3.454 -10.416 1.00 87.94 97 ALA A O 1
ATOM 799 N N . ILE A 1 98 ? 9.404 -4.986 -8.777 1.00 87.69 98 ILE A N 1
ATOM 800 C CA . ILE A 1 98 ? 10.647 -5.726 -9.047 1.00 87.69 98 ILE A CA 1
ATOM 801 C C . ILE A 1 98 ? 10.458 -6.703 -10.211 1.00 87.69 98 ILE A C 1
ATOM 803 O O . ILE A 1 98 ? 11.250 -6.729 -11.152 1.00 87.69 98 ILE A O 1
ATOM 807 N N . PHE A 1 99 ? 9.384 -7.491 -10.173 1.00 88.62 99 PHE A N 1
ATOM 808 C CA . PHE A 1 99 ? 9.169 -8.576 -11.127 1.00 88.62 99 PHE A CA 1
ATOM 809 C C . PHE A 1 99 ? 8.816 -8.079 -12.538 1.00 88.62 99 PHE A C 1
ATOM 811 O O . PHE A 1 99 ? 9.279 -8.621 -13.541 1.00 88.62 99 PHE A O 1
ATOM 818 N N . SER A 1 100 ? 8.006 -7.021 -12.641 1.00 87.69 100 SER A N 1
ATOM 819 C CA . SER A 1 100 ? 7.569 -6.445 -13.920 1.00 87.69 100 SER A CA 1
ATOM 820 C C . SER A 1 100 ? 8.730 -6.052 -14.849 1.00 87.69 100 SER A C 1
ATOM 822 O O . SER A 1 100 ? 8.704 -6.462 -16.014 1.00 87.69 100 SER A O 1
ATOM 824 N N . PRO A 1 101 ? 9.737 -5.266 -14.414 1.00 83.38 101 PRO A N 1
ATOM 825 C CA . PRO A 1 101 ? 10.870 -4.930 -15.266 1.00 83.38 101 PRO A CA 1
ATOM 826 C C . PRO A 1 101 ? 11.687 -6.169 -15.634 1.00 83.38 101 PRO A C 1
ATOM 828 O O . PRO A 1 101 ? 11.945 -6.346 -16.820 1.00 83.38 101 PRO A O 1
ATOM 831 N N . GLN A 1 102 ? 12.005 -7.055 -14.683 1.00 85.06 102 GLN A N 1
ATOM 832 C CA . GLN A 1 102 ? 12.761 -8.291 -14.950 1.00 85.06 102 GLN A CA 1
ATOM 833 C C . GLN A 1 102 ? 12.129 -9.119 -16.079 1.00 85.06 102 GLN A C 1
ATOM 835 O O . GLN A 1 102 ? 12.781 -9.407 -17.080 1.00 85.06 102 GLN A O 1
ATOM 840 N N . ASN A 1 103 ? 10.823 -9.380 -15.987 1.00 86.56 103 ASN A N 1
ATOM 841 C CA . ASN A 1 103 ? 10.084 -10.123 -17.009 1.00 86.56 103 ASN A CA 1
ATOM 842 C C . ASN A 1 103 ? 10.108 -9.424 -18.385 1.00 86.56 103 ASN A C 1
ATOM 844 O O . ASN A 1 103 ? 10.218 -10.067 -19.428 1.00 86.56 103 ASN A O 1
ATOM 848 N N . ARG A 1 104 ? 10.031 -8.087 -18.426 1.00 82.88 104 ARG A N 1
ATOM 849 C CA . ARG A 1 104 ? 10.135 -7.343 -19.695 1.00 82.88 104 ARG A CA 1
ATOM 850 C C . ARG A 1 104 ? 11.531 -7.449 -20.308 1.00 82.88 104 ARG A C 1
ATOM 852 O O . ARG A 1 104 ? 11.637 -7.491 -21.531 1.00 8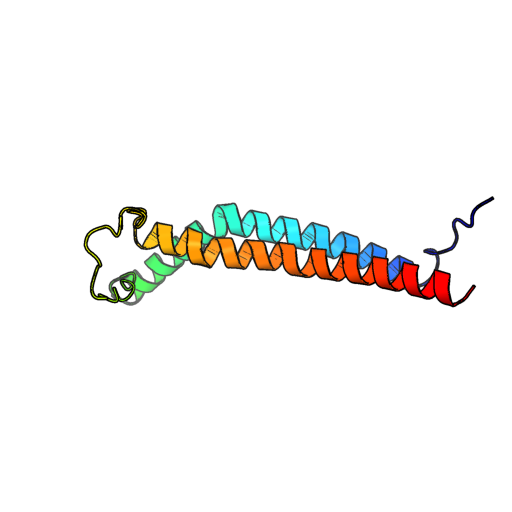2.88 104 ARG A O 1
ATOM 859 N N . PHE A 1 105 ? 12.582 -7.501 -19.493 1.00 82.31 105 PHE A N 1
ATOM 860 C CA . PHE A 1 105 ? 13.950 -7.680 -19.983 1.00 82.31 105 PHE A CA 1
ATOM 861 C 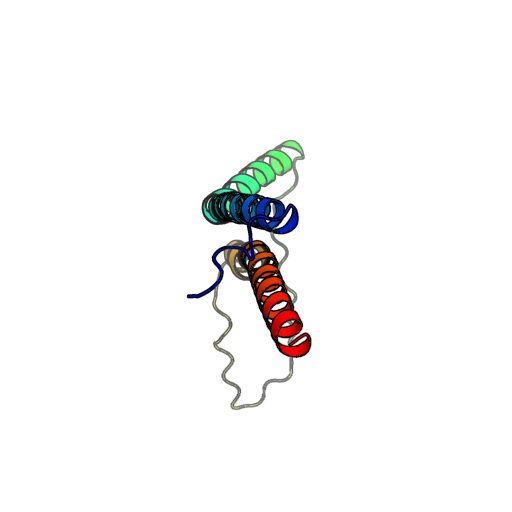C . PHE A 1 105 ? 14.176 -9.056 -20.590 1.00 82.31 105 PHE A C 1
ATOM 863 O O . PHE A 1 105 ? 14.681 -9.135 -21.708 1.00 82.31 105 PHE A O 1
ATOM 870 N N . GLU A 1 106 ? 13.705 -10.112 -19.933 1.00 84.00 106 GLU A N 1
ATOM 871 C CA . GLU A 1 106 ? 13.747 -11.470 -20.487 1.00 84.00 106 GLU A CA 1
ATOM 872 C C . GLU A 1 106 ? 13.041 -11.543 -21.849 1.00 84.00 106 GLU A C 1
ATOM 874 O O . GLU A 1 106 ? 13.557 -12.120 -22.808 1.00 84.00 106 GLU A O 1
ATOM 879 N N . GLN A 1 107 ? 11.887 -10.883 -21.987 1.00 82.25 107 GLN A N 1
ATOM 880 C CA . GLN A 1 107 ? 11.170 -10.816 -23.263 1.00 82.25 107 GLN A CA 1
ATOM 881 C C . GLN A 1 107 ? 11.970 -10.105 -24.362 1.00 82.25 107 GLN A C 1
ATOM 883 O O . GLN A 1 107 ? 11.925 -10.533 -25.517 1.00 82.25 107 GLN A O 1
ATOM 888 N N . PHE A 1 108 ? 12.717 -9.046 -24.034 1.00 82.06 108 PHE A N 1
ATOM 889 C CA . PHE A 1 108 ? 13.586 -8.377 -25.006 1.00 82.06 108 PHE A CA 1
ATOM 890 C C . PHE A 1 108 ? 14.730 -9.281 -25.479 1.00 82.06 108 PHE A C 1
ATOM 892 O O . PHE A 1 108 ? 15.036 -9.286 -26.674 1.00 82.06 108 PHE A O 1
ATOM 899 N N . GLU A 1 109 ? 15.332 -10.068 -24.585 1.00 80.38 109 GLU A N 1
ATOM 900 C CA . GLU A 1 109 ? 16.374 -11.034 -24.952 1.00 80.38 109 GLU A CA 1
ATOM 901 C C . GLU A 1 109 ? 15.828 -12.138 -25.864 1.00 80.38 109 GLU A C 1
ATOM 903 O O . GLU A 1 109 ? 16.396 -12.417 -26.924 1.00 80.38 109 GLU A O 1
ATOM 908 N N . LEU A 1 110 ? 14.676 -12.713 -25.508 1.00 82.81 110 LEU A N 1
ATOM 909 C CA . LEU A 1 110 ? 14.009 -13.739 -26.311 1.00 82.81 110 LEU A CA 1
ATOM 910 C C . LEU A 1 110 ? 13.610 -13.219 -27.697 1.00 82.81 110 LEU A C 1
ATOM 912 O O . LEU A 1 110 ? 13.787 -13.918 -28.701 1.00 82.81 110 LEU A O 1
ATOM 916 N N . ALA A 1 111 ? 13.110 -11.983 -27.781 1.00 81.06 111 ALA A N 1
ATOM 917 C CA . ALA A 1 111 ? 12.795 -11.348 -29.055 1.00 81.06 111 ALA A CA 1
ATOM 918 C C . ALA A 1 111 ? 14.052 -11.192 -29.927 1.00 81.06 111 ALA A C 1
ATOM 920 O O . ALA A 1 111 ? 14.021 -11.549 -31.105 1.00 81.06 111 ALA A O 1
ATOM 921 N N . ALA A 1 112 ? 15.173 -10.736 -29.358 1.00 77.12 112 ALA A N 1
ATOM 922 C CA . ALA A 1 112 ? 16.437 -10.595 -30.082 1.00 77.12 112 ALA A CA 1
ATOM 923 C C . ALA A 1 112 ? 16.940 -11.937 -30.646 1.00 77.12 112 ALA A C 1
ATOM 925 O O . ALA A 1 112 ? 17.334 -12.010 -31.813 1.00 77.12 112 ALA A O 1
ATOM 926 N N . ILE A 1 113 ? 16.863 -13.008 -29.850 1.00 80.06 113 ILE A N 1
ATOM 927 C CA . ILE A 1 113 ? 17.228 -14.366 -30.278 1.00 80.06 113 ILE A CA 1
ATOM 928 C C . ILE A 1 113 ? 16.323 -14.826 -31.426 1.00 80.06 113 ILE A C 1
ATOM 930 O O . ILE A 1 113 ? 16.818 -15.263 -32.464 1.00 80.06 113 ILE A O 1
ATOM 934 N N . THR A 1 114 ? 15.006 -14.684 -31.280 1.00 79.75 114 THR A N 1
ATOM 935 C CA . THR A 1 114 ? 14.036 -15.146 -32.285 1.00 79.75 114 THR A CA 1
ATOM 936 C C . THR A 1 114 ? 14.238 -14.436 -33.625 1.00 79.75 114 THR A C 1
ATOM 938 O O . THR A 1 114 ? 14.280 -15.086 -34.668 1.00 79.75 114 THR A O 1
ATOM 941 N N . PHE A 1 115 ? 14.442 -13.115 -33.608 1.00 76.81 115 PHE A N 1
ATOM 942 C CA . PHE A 1 115 ? 14.739 -12.351 -34.822 1.00 76.81 115 PHE A CA 1
ATOM 943 C C . PHE A 1 115 ? 16.055 -12.780 -35.485 1.00 76.81 115 PHE A C 1
ATOM 945 O O . PHE A 1 115 ? 16.125 -12.802 -36.711 1.00 76.81 115 PHE A O 1
ATOM 952 N N . SER A 1 116 ? 17.078 -13.159 -34.709 1.00 72.00 116 SER A N 1
ATOM 953 C CA . SER A 1 116 ? 18.340 -13.655 -35.275 1.00 72.00 116 SER A CA 1
ATOM 954 C C . SER A 1 116 ? 18.186 -14.983 -36.024 1.00 72.00 116 SER A C 1
ATOM 956 O O . SER A 1 116 ? 18.794 -15.140 -37.075 1.00 72.00 116 SER A O 1
ATOM 958 N N . VAL A 1 117 ? 17.337 -15.894 -35.530 1.00 74.81 117 VAL A N 1
ATOM 959 C CA . VAL A 1 117 ? 17.107 -17.223 -36.130 1.00 74.81 117 VAL A CA 1
ATOM 960 C C . VAL A 1 117 ? 16.270 -17.135 -37.408 1.00 74.81 117 VAL A C 1
ATOM 962 O O . VAL A 1 117 ? 16.481 -17.907 -38.332 1.00 74.81 117 VAL A O 1
ATOM 965 N N . VAL A 1 118 ? 15.323 -16.196 -37.476 1.00 71.56 118 VAL A N 1
ATOM 966 C CA . VAL A 1 118 ? 14.441 -16.007 -38.645 1.00 71.56 118 VAL A CA 1
ATOM 967 C C . VAL A 1 118 ? 15.144 -15.281 -39.805 1.00 71.56 118 VAL A C 1
ATOM 969 O O . VAL A 1 118 ? 14.707 -15.380 -40.949 1.00 71.56 118 VAL A O 1
ATOM 972 N N . LEU A 1 119 ? 16.221 -14.540 -39.525 1.00 62.09 119 LEU A N 1
ATOM 973 C CA . LEU A 1 119 ? 16.999 -13.794 -40.526 1.00 62.09 119 LEU A CA 1
ATOM 974 C C . LEU A 1 119 ? 18.186 -14.585 -41.112 1.00 62.09 119 LEU A C 1
ATOM 976 O O . LEU A 1 119 ? 18.927 -14.038 -41.932 1.00 62.09 119 LEU A O 1
ATOM 980 N N . THR A 1 120 ? 18.355 -15.845 -40.710 1.00 58.53 120 THR A N 1
ATOM 981 C CA . THR A 1 120 ? 19.355 -16.807 -41.213 1.00 58.53 120 THR A CA 1
ATOM 982 C C . THR A 1 120 ? 18.692 -17.974 -41.912 1.00 58.53 120 THR A C 1
ATOM 984 O O . THR A 1 120 ? 19.243 -18.406 -42.948 1.00 58.53 120 THR A O 1
#

Organism: Solanum commersonii (NCBI:txid4109)

Radius of gyration: 23.69 Å; chains: 1; bounding box: 60×46×56 Å

pLDDT: mean 77.58, std 14.02, range [35.09, 95.94]

Sequence (120 aa):
MPTSCLWQGPQGARMARVGVMIEH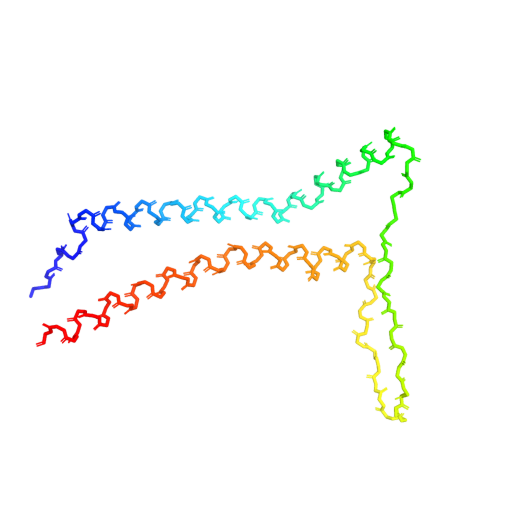DTCFMDLVKEEGFTNTMISAKEIALEMNIELIFRKKRVIYRKKQFDENVDNEITRSLEESFRVDYFLYIVDQAIFSPQNRFEQFELAAITFSVVLT

Foldseek 3Di:
DDDPPPQPDPVNVVLVVVVVVLVVVLVVLVVCLPCVLVVVVVVVVVVCVVVVHDDDQDDDDDDDDDDDPPDDPPPPPPDDSSVCCSPVPVVVVSVCVSVVVVVVSVVVVVVVVVVVVVVD